Protein AF-A0A521JUV9-F1 (afdb_monomer_lite)

Foldseek 3Di:
DKKKKKFKQQDDPVLQVVLQVQCVVQAPFFQHWGAARRRIIMTDGHPPDDDDPVSSQVSQVVSVIGIDDIDMDDAAPQKWKKKWQWPDLPDVVLQVLLQVLLCPQPQFDHWGYHSPRNMIITIGNHDDPCSVVSSQVSQVVSVIGTPDMDTDDRPDDDDD

Secondary structure (DSSP, 8-state):
-EEEEEE-----HHHHHHHHHHHHHHSTTEEEEEE-TT-EEEEEEPTT----HHHHHHHHHTTT---EEEEEEE--TT-EEEEEEE----SHHHHHHHHHHHHTSTTEEEEEEETTTTEEEEEESS--TTHHHHHHHHHHHTT--EEEEEEE-TT-----

Sequence (160 aa):
MSARLFRVGELAPRERASLEQGLRADLDGIDRVAIDSLGRGTVVMREGADAAPEALSASLSKRGSTAADFELRRWPRLDATYEVSVAGMSCSSETRKVADALAGVAKVIAVHVDREAGTATLWLKEPCDALEGNVRAALASAGFAPSRFELRADGAPGSG

Radius of gyration: 15.12 Å; chains: 1; bounding box: 32×30×40 Å

Structure (mmCIF, N/CA/C/O backbone):
data_AF-A0A521JUV9-F1
#
_entry.id   AF-A0A521JUV9-F1
#
loop_
_atom_site.group_PDB
_atom_site.id
_atom_site.type_symbol
_atom_site.label_atom_id
_atom_site.label_alt_id
_atom_site.label_comp_id
_atom_site.label_asym_id
_atom_site.label_entity_id
_atom_site.label_seq_id
_atom_site.pdbx_PDB_ins_code
_atom_site.Cartn_x
_atom_site.Cartn_y
_atom_site.Cartn_z
_atom_site.occupancy
_atom_site.B_iso_or_equiv
_atom_site.auth_seq_id
_atom_site.auth_comp_id
_atom_site.auth_asym_id
_atom_site.auth_atom_id
_atom_site.pdbx_PDB_model_num
ATOM 1 N N . MET A 1 1 ? -14.460 -7.581 5.444 1.00 85.62 1 MET A N 1
ATOM 2 C CA . MET A 1 1 ? -13.379 -6.776 6.040 1.00 85.62 1 MET A CA 1
ATOM 3 C C . MET A 1 1 ? -13.550 -5.330 5.600 1.00 85.62 1 MET A C 1
ATOM 5 O O . MET A 1 1 ? -14.216 -5.071 4.595 1.00 85.62 1 MET A O 1
ATOM 9 N N . SER A 1 2 ? -13.018 -4.389 6.364 1.00 89.06 2 SER A N 1
ATOM 10 C CA . SER A 1 2 ? -12.971 -2.966 6.012 1.00 89.06 2 SER A CA 1
ATOM 11 C C . SER A 1 2 ? -11.513 -2.564 5.865 1.00 89.06 2 SER A C 1
ATOM 13 O O . SER A 1 2 ? -10.641 -3.173 6.471 1.00 89.06 2 SER A O 1
ATOM 15 N N . ALA A 1 3 ? -11.227 -1.564 5.044 1.00 91.25 3 ALA A N 1
ATOM 16 C CA . ALA A 1 3 ? -9.918 -0.943 5.035 1.00 91.25 3 ALA A CA 1
ATOM 17 C C . ALA A 1 3 ? -10.047 0.565 5.108 1.00 91.25 3 ALA A C 1
ATOM 19 O O . ALA A 1 3 ? -10.942 1.151 4.498 1.00 91.25 3 ALA A O 1
ATOM 20 N N . ARG A 1 4 ? -9.126 1.179 5.838 1.00 92.88 4 ARG A N 1
ATOM 21 C CA . ARG A 1 4 ? -8.976 2.619 5.912 1.00 92.88 4 ARG A CA 1
ATOM 22 C C . ARG A 1 4 ? -7.737 3.024 5.133 1.00 92.88 4 ARG A C 1
ATOM 24 O O . ARG A 1 4 ? -6.625 2.617 5.467 1.00 92.88 4 ARG A O 1
ATOM 31 N N . LEU A 1 5 ? -7.947 3.804 4.085 1.00 93.38 5 LEU A N 1
ATOM 32 C CA . LEU A 1 5 ? -6.883 4.445 3.330 1.00 93.38 5 LEU A CA 1
ATOM 33 C C . LEU A 1 5 ? -6.632 5.817 3.947 1.00 93.38 5 LEU A C 1
ATOM 35 O O . LEU A 1 5 ? -7.560 6.439 4.464 1.00 93.38 5 LEU A O 1
ATOM 39 N N . PHE A 1 6 ? -5.384 6.259 3.929 1.00 94.25 6 PHE A N 1
ATOM 40 C CA . PHE A 1 6 ? -4.986 7.564 4.443 1.00 94.25 6 PHE A CA 1
ATOM 41 C C . PHE A 1 6 ? -3.684 8.022 3.786 1.00 94.25 6 PHE A C 1
ATOM 43 O O . PHE A 1 6 ? -2.975 7.247 3.134 1.00 94.25 6 PHE A O 1
ATOM 50 N N . ARG A 1 7 ? -3.359 9.297 3.971 1.00 93.69 7 ARG A N 1
ATOM 51 C CA . ARG A 1 7 ? -2.121 9.916 3.505 1.00 93.69 7 ARG A CA 1
ATOM 52 C C . ARG A 1 7 ? -1.321 10.457 4.670 1.00 93.69 7 ARG A C 1
ATOM 54 O O . ARG A 1 7 ? -1.880 11.146 5.507 1.00 93.69 7 ARG A O 1
ATOM 61 N N . VAL A 1 8 ? -0.027 10.183 4.686 1.00 93.56 8 VAL A N 1
ATOM 62 C CA . VAL A 1 8 ? 0.970 10.818 5.559 1.00 93.56 8 VAL A CA 1
ATOM 63 C C . VAL A 1 8 ? 1.999 11.552 4.693 1.00 93.56 8 VAL A C 1
ATOM 65 O O . VAL A 1 8 ? 1.961 11.452 3.463 1.00 93.56 8 VAL A O 1
ATOM 68 N N . GLY A 1 9 ? 2.909 12.307 5.313 1.00 88.56 9 GLY A N 1
ATOM 69 C CA . GLY A 1 9 ? 4.074 12.851 4.604 1.00 88.56 9 GLY A CA 1
ATOM 70 C C . GLY A 1 9 ? 4.939 11.749 3.975 1.00 88.56 9 GLY A C 1
ATOM 71 O O . GLY A 1 9 ? 4.775 10.571 4.290 1.00 88.56 9 GLY A O 1
ATOM 72 N N . GLU A 1 10 ? 5.869 12.111 3.085 1.00 86.31 10 GLU A N 1
ATOM 73 C CA . GLU A 1 10 ? 6.925 11.165 2.693 1.00 86.31 10 GLU A CA 1
ATOM 74 C C . GLU A 1 10 ? 7.749 10.805 3.938 1.00 86.31 10 GLU A C 1
ATOM 76 O O . GLU A 1 10 ? 8.112 11.675 4.729 1.00 86.31 10 GLU A O 1
ATOM 81 N N . LEU A 1 11 ? 8.015 9.513 4.113 1.00 84.44 11 LEU A N 1
ATOM 82 C CA . LEU A 1 11 ? 8.645 8.961 5.308 1.00 84.44 11 LEU A CA 1
ATOM 83 C C . LEU A 1 11 ? 9.835 8.097 4.914 1.00 84.44 11 LEU A C 1
ATOM 85 O O . LEU A 1 11 ? 9.763 7.314 3.960 1.00 84.44 11 LEU A O 1
ATOM 89 N N . ALA A 1 12 ? 10.908 8.174 5.695 1.00 87.31 12 ALA A N 1
ATOM 90 C CA . ALA A 1 12 ? 12.032 7.265 5.548 1.00 87.31 12 ALA A CA 1
ATOM 91 C C . ALA A 1 12 ? 11.617 5.822 5.918 1.00 87.31 12 ALA A C 1
ATOM 93 O O . ALA A 1 12 ? 10.705 5.627 6.728 1.00 87.31 12 ALA A O 1
ATOM 94 N N . PRO A 1 13 ? 12.315 4.782 5.418 1.00 86.62 13 PRO A N 1
ATOM 95 C CA . PRO A 1 13 ? 11.956 3.381 5.674 1.00 86.62 13 PRO A CA 1
ATOM 96 C C . PRO A 1 13 ? 11.770 3.032 7.156 1.00 86.62 13 PRO A C 1
ATOM 98 O O . PRO A 1 13 ? 10.840 2.319 7.525 1.00 86.62 13 PRO A O 1
ATOM 101 N N . ARG A 1 14 ? 12.634 3.571 8.028 1.00 88.50 14 ARG A N 1
ATOM 102 C CA . ARG A 1 14 ? 12.550 3.338 9.479 1.00 88.50 14 ARG A CA 1
ATOM 103 C C . ARG A 1 14 ? 11.304 3.965 10.099 1.00 88.50 14 ARG A C 1
ATOM 105 O O . ARG A 1 14 ? 10.709 3.370 10.992 1.00 88.50 14 ARG A O 1
ATOM 112 N N . GLU A 1 15 ? 10.917 5.147 9.636 1.00 89.69 15 GLU A N 1
ATOM 113 C CA . GLU A 1 15 ? 9.725 5.841 10.118 1.00 89.69 15 GLU A CA 1
ATOM 114 C C . GLU A 1 15 ? 8.469 5.103 9.655 1.00 89.69 15 GLU A C 1
ATOM 116 O O . GLU A 1 15 ? 7.606 4.819 10.480 1.00 89.69 15 GLU A O 1
ATOM 121 N N . ARG A 1 16 ? 8.418 4.679 8.382 1.00 91.44 16 ARG A N 1
ATOM 122 C CA . ARG A 1 16 ? 7.327 3.845 7.845 1.00 91.44 16 ARG A CA 1
ATOM 123 C C . ARG A 1 16 ? 7.138 2.574 8.668 1.00 91.44 16 ARG A C 1
ATOM 125 O O . ARG A 1 16 ? 6.049 2.349 9.189 1.00 91.44 16 ARG A O 1
ATOM 132 N N . ALA A 1 17 ? 8.206 1.803 8.873 1.00 89.62 17 ALA A N 1
ATOM 133 C CA . ALA A 1 17 ? 8.152 0.581 9.674 1.00 89.62 17 ALA A CA 1
ATOM 134 C C . ALA A 1 17 ? 7.696 0.844 11.123 1.00 89.62 17 ALA A C 1
ATOM 136 O O . ALA A 1 17 ? 6.891 0.089 11.669 1.00 89.62 17 ALA A O 1
ATOM 137 N N . SER A 1 18 ? 8.164 1.938 11.736 1.00 90.69 18 SER A N 1
ATOM 138 C CA . SER A 1 18 ? 7.758 2.346 13.088 1.00 90.69 18 SER A CA 1
ATOM 139 C C . SER A 1 18 ? 6.273 2.717 13.171 1.00 90.69 18 SER A C 1
ATOM 141 O O . SER A 1 18 ? 5.592 2.333 14.126 1.00 90.69 18 SER A O 1
ATOM 143 N N . LEU A 1 19 ? 5.740 3.425 12.169 1.00 91.50 19 LEU A N 1
ATOM 144 C CA . LEU A 1 19 ? 4.314 3.742 12.092 1.00 91.50 19 LEU A CA 1
ATOM 145 C C . LEU A 1 19 ? 3.473 2.489 11.879 1.00 91.50 19 LEU A C 1
ATOM 147 O O . LEU A 1 19 ? 2.496 2.292 12.591 1.00 91.50 19 LEU A O 1
ATOM 151 N N . GLU A 1 20 ? 3.855 1.618 10.948 1.00 92.38 20 GLU A N 1
ATOM 152 C CA . GLU A 1 20 ? 3.130 0.376 10.688 1.00 92.38 20 GLU A CA 1
ATOM 153 C C . GLU A 1 20 ? 3.099 -0.550 11.909 1.00 92.38 20 GLU A C 1
ATOM 155 O O . GLU A 1 20 ? 2.054 -1.106 12.250 1.00 92.38 20 GLU A O 1
ATOM 160 N N . GLN A 1 21 ? 4.237 -0.732 12.585 1.00 90.88 21 GLN A N 1
ATOM 161 C CA . GLN A 1 21 ? 4.298 -1.499 13.830 1.00 90.88 21 GLN A CA 1
ATOM 162 C C . GLN A 1 21 ? 3.459 -0.832 14.920 1.00 90.88 21 GLN A C 1
ATOM 164 O O . GLN A 1 21 ? 2.751 -1.498 15.672 1.00 90.88 21 GLN A O 1
ATOM 169 N N . GLY A 1 22 ? 3.523 0.491 14.978 1.00 91.06 22 GLY A N 1
ATOM 170 C CA . GLY A 1 22 ? 2.786 1.290 15.927 1.00 91.06 22 GLY A CA 1
ATOM 171 C C . GLY A 1 22 ? 1.279 1.176 15.810 1.00 91.06 22 GLY A C 1
ATOM 172 O O . GLY A 1 22 ? 0.607 0.928 16.804 1.00 91.06 22 GLY A O 1
ATOM 173 N N . LEU A 1 23 ? 0.773 1.287 14.586 1.00 91.25 23 LEU A N 1
ATOM 174 C CA . LEU A 1 23 ? -0.637 1.111 14.270 1.00 91.25 23 LEU A CA 1
ATOM 175 C C . LEU A 1 23 ? -1.125 -0.268 14.717 1.00 91.25 23 LEU A C 1
ATOM 177 O O . LEU A 1 23 ? -2.144 -0.351 15.392 1.00 91.25 23 LEU A O 1
ATOM 181 N N . ARG A 1 24 ? -0.367 -1.334 14.419 1.00 90.56 24 ARG A N 1
ATOM 182 C CA . ARG A 1 24 ? -0.692 -2.705 14.864 1.00 90.56 24 ARG A CA 1
ATOM 183 C C . ARG A 1 24 ? -0.720 -2.858 16.386 1.00 90.56 24 ARG A C 1
ATOM 185 O O . ARG A 1 24 ? -1.453 -3.703 16.881 1.00 90.56 24 ARG A O 1
ATOM 192 N N . ALA A 1 25 ? 0.095 -2.094 17.111 1.00 89.75 25 ALA A N 1
ATOM 193 C CA . ALA A 1 25 ? 0.161 -2.150 18.569 1.00 89.75 25 ALA A CA 1
ATOM 194 C C . ALA A 1 25 ? -0.924 -1.300 19.252 1.00 89.75 25 ALA A C 1
ATOM 196 O O . ALA A 1 25 ? -1.398 -1.663 20.323 1.00 89.75 25 ALA A O 1
ATOM 197 N N . ASP A 1 26 ? -1.287 -0.162 18.656 1.00 89.38 26 ASP A N 1
ATOM 198 C CA . ASP A 1 26 ? -2.241 0.795 19.225 1.00 89.38 26 ASP A CA 1
ATOM 199 C C . ASP A 1 26 ? -3.704 0.473 18.868 1.00 89.38 26 ASP A C 1
ATOM 201 O O . ASP A 1 26 ? -4.612 0.926 19.567 1.00 89.38 26 ASP A O 1
ATOM 205 N N . LEU A 1 27 ? -3.946 -0.248 17.767 1.00 88.50 27 LEU A N 1
ATOM 206 C CA . LEU A 1 27 ? -5.284 -0.518 17.243 1.00 88.50 27 LEU A CA 1
ATOM 207 C C . LEU A 1 27 ? -5.599 -2.011 17.258 1.00 88.50 27 LEU A C 1
ATOM 209 O O . LEU A 1 27 ? -4.967 -2.816 16.571 1.00 88.50 27 LEU A O 1
ATOM 213 N N . ASP A 1 28 ? -6.658 -2.363 17.978 1.00 87.44 28 ASP A N 1
ATOM 214 C CA . ASP A 1 28 ? -7.193 -3.715 17.966 1.00 87.44 28 ASP A CA 1
ATOM 215 C C . ASP A 1 28 ? -7.891 -4.032 16.642 1.00 87.44 28 ASP A C 1
ATOM 217 O O . ASP A 1 28 ? -8.634 -3.231 16.072 1.00 87.44 28 ASP A O 1
ATOM 221 N N . GLY A 1 29 ? -7.694 -5.259 16.164 1.00 88.06 29 GLY A N 1
ATOM 222 C CA . GLY A 1 29 ? -8.414 -5.753 14.994 1.00 88.06 29 GLY A CA 1
ATOM 223 C C . GLY A 1 29 ? -7.798 -5.384 13.647 1.00 88.06 29 GLY A C 1
ATOM 224 O O . GLY A 1 29 ? -8.436 -5.667 12.637 1.00 88.06 29 GLY A O 1
ATOM 225 N N . ILE A 1 30 ? -6.580 -4.835 13.603 1.00 90.06 30 ILE A N 1
ATOM 226 C CA . ILE A 1 30 ? -5.816 -4.743 12.352 1.00 90.06 30 ILE A CA 1
ATOM 227 C C . ILE A 1 30 ? -5.475 -6.151 11.859 1.00 90.06 30 ILE A C 1
ATOM 229 O O . ILE A 1 30 ? -4.890 -6.952 12.584 1.00 90.06 30 ILE A O 1
ATOM 233 N N . ASP A 1 31 ? -5.846 -6.431 10.616 1.00 88.56 31 ASP A N 1
ATOM 234 C CA . ASP A 1 31 ? -5.402 -7.601 9.859 1.00 88.56 31 ASP A CA 1
ATOM 235 C C . ASP A 1 31 ? -4.066 -7.293 9.170 1.00 88.56 31 ASP A C 1
ATOM 237 O O . ASP A 1 31 ? -3.067 -7.985 9.362 1.00 88.56 31 ASP A O 1
ATOM 241 N N . ARG A 1 32 ? -4.015 -6.175 8.432 1.00 88.62 32 ARG A N 1
ATOM 242 C CA . ARG A 1 32 ? -2.835 -5.730 7.679 1.00 88.62 32 ARG A CA 1
ATOM 243 C C . ARG A 1 32 ? -2.673 -4.224 7.724 1.00 88.62 32 ARG A C 1
ATOM 245 O O . ARG A 1 32 ? -3.637 -3.475 7.826 1.00 88.62 32 ARG A O 1
ATOM 252 N N . VAL A 1 33 ? -1.435 -3.773 7.581 1.00 91.62 33 VAL A N 1
ATOM 253 C CA . VAL A 1 33 ? -1.120 -2.366 7.346 1.00 91.62 33 VAL A CA 1
ATOM 254 C C . VAL A 1 33 ? 0.095 -2.262 6.440 1.00 91.62 33 VAL A C 1
ATOM 256 O O . VAL A 1 33 ? 1.031 -3.052 6.579 1.00 91.62 33 VAL A O 1
ATOM 259 N N . ALA A 1 34 ? 0.046 -1.309 5.517 1.00 92.31 34 ALA A N 1
ATOM 260 C CA . ALA A 1 34 ? 1.146 -0.956 4.637 1.00 92.31 34 ALA A CA 1
ATOM 261 C C . ALA A 1 34 ? 1.174 0.562 4.423 1.00 92.31 34 ALA A C 1
ATOM 263 O O . ALA A 1 34 ? 0.125 1.188 4.238 1.00 92.31 34 ALA A O 1
ATOM 264 N N . ILE A 1 35 ? 2.370 1.144 4.454 1.00 93.06 35 ILE A N 1
ATOM 265 C CA . ILE A 1 35 ? 2.644 2.548 4.157 1.00 93.06 35 ILE A CA 1
ATOM 266 C C . ILE A 1 35 ? 3.779 2.605 3.132 1.00 93.06 35 ILE A C 1
ATOM 268 O O . ILE A 1 35 ? 4.885 2.110 3.357 1.00 93.06 35 ILE A O 1
ATOM 272 N N . ASP A 1 36 ? 3.504 3.219 1.985 1.00 91.81 36 ASP A N 1
ATOM 273 C CA . ASP A 1 36 ? 4.466 3.301 0.887 1.00 91.81 36 ASP A CA 1
ATOM 274 C C . ASP A 1 36 ? 5.401 4.521 0.983 1.00 91.81 36 ASP A C 1
ATOM 276 O O . ASP A 1 36 ? 5.199 5.418 1.807 1.00 91.81 36 ASP A O 1
ATOM 280 N N . SER A 1 37 ? 6.435 4.572 0.136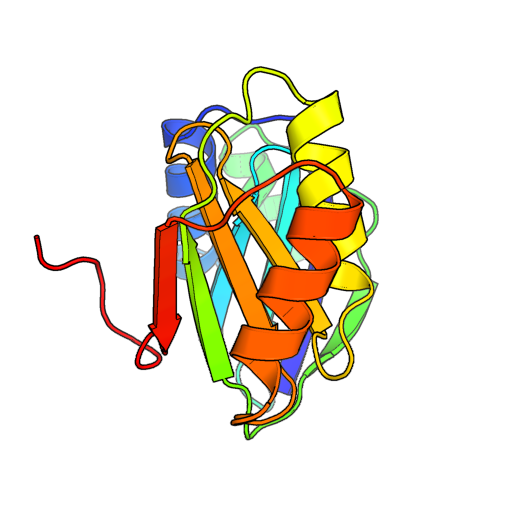 1.00 89.62 37 SER A N 1
ATOM 281 C CA . SER A 1 37 ? 7.398 5.688 0.121 1.00 89.62 37 SER A CA 1
ATOM 282 C C . SER A 1 37 ? 6.768 7.032 -0.284 1.00 89.62 37 SER A C 1
ATOM 284 O O . SER A 1 37 ? 7.376 8.073 -0.059 1.00 89.62 37 SER A O 1
ATOM 286 N N . LEU A 1 38 ? 5.558 7.033 -0.857 1.00 89.56 38 LEU A N 1
ATOM 287 C CA . LEU A 1 38 ? 4.786 8.230 -1.219 1.00 89.56 38 LEU A CA 1
ATOM 288 C C . LEU A 1 38 ? 3.809 8.656 -0.106 1.00 89.56 38 LEU A C 1
ATOM 290 O O . LEU A 1 38 ? 2.941 9.506 -0.344 1.00 89.56 38 LEU A O 1
ATOM 294 N N . GLY A 1 39 ? 3.885 8.024 1.069 1.00 90.88 39 GLY A N 1
ATOM 295 C CA . GLY A 1 39 ? 3.002 8.276 2.202 1.00 90.88 39 GLY A CA 1
ATOM 296 C C . GLY A 1 39 ? 1.573 7.756 2.011 1.00 90.88 39 GLY A C 1
ATOM 297 O O . GLY A 1 39 ? 0.660 8.218 2.693 1.00 90.88 39 GLY A O 1
ATOM 298 N N . ARG A 1 40 ? 1.320 6.828 1.076 1.00 92.62 40 ARG A N 1
ATOM 299 C CA . ARG A 1 40 ? 0.022 6.140 0.942 1.00 92.62 40 ARG A CA 1
ATOM 300 C C . ARG A 1 40 ? -0.064 5.033 1.981 1.00 92.62 40 ARG A C 1
ATOM 302 O O . ARG A 1 40 ? 0.626 4.020 1.873 1.00 92.62 40 ARG A O 1
ATOM 309 N N . GLY A 1 41 ? -0.937 5.226 2.960 1.00 92.88 41 GLY A N 1
ATOM 310 C CA . GLY A 1 41 ? -1.243 4.244 3.987 1.00 92.88 41 GLY A CA 1
ATOM 311 C C . GLY A 1 41 ? -2.521 3.476 3.677 1.00 92.88 41 GLY A C 1
ATOM 312 O O . GLY A 1 41 ? -3.504 4.030 3.184 1.00 92.88 41 GLY A O 1
ATOM 313 N N . THR A 1 42 ? -2.535 2.182 3.971 1.00 93.81 42 THR A N 1
ATOM 314 C CA . THR A 1 42 ? -3.762 1.383 4.004 1.00 93.81 42 THR A CA 1
ATOM 315 C C . THR A 1 42 ? -3.718 0.446 5.197 1.00 93.81 42 THR A C 1
ATOM 317 O O . THR A 1 42 ? -2.764 -0.307 5.369 1.00 93.81 42 THR A O 1
ATOM 320 N N . VAL A 1 43 ? -4.762 0.499 6.021 1.00 92.44 43 VAL A N 1
ATOM 321 C CA . VAL A 1 43 ? -4.982 -0.397 7.160 1.00 92.44 43 VAL A CA 1
ATOM 322 C C . VAL A 1 43 ? -6.199 -1.251 6.846 1.00 92.44 43 VAL A C 1
ATOM 324 O O . VAL A 1 43 ? -7.287 -0.715 6.671 1.00 92.44 43 VAL A O 1
ATOM 327 N N . VAL A 1 44 ? -6.029 -2.565 6.777 1.00 90.88 44 VAL A N 1
ATOM 328 C CA . VAL A 1 44 ? -7.116 -3.536 6.641 1.00 90.88 44 VAL A CA 1
ATOM 329 C C . VAL A 1 44 ? -7.494 -4.025 8.032 1.00 90.88 44 VAL A C 1
ATOM 331 O O . VAL A 1 44 ? -6.642 -4.464 8.801 1.00 90.88 44 VAL A O 1
ATOM 334 N N . MET A 1 45 ? -8.778 -3.948 8.349 1.00 90.00 45 MET A N 1
ATOM 335 C CA . MET A 1 45 ? -9.368 -4.375 9.608 1.00 90.00 45 MET A CA 1
ATOM 336 C C . MET A 1 45 ? -10.071 -5.722 9.434 1.00 90.00 45 MET A C 1
ATOM 338 O O . MET A 1 45 ? -10.753 -5.977 8.429 1.00 90.00 45 MET A O 1
ATOM 342 N N . ARG A 1 46 ? -9.965 -6.559 10.468 1.00 88.12 46 ARG A N 1
ATOM 343 C CA . ARG A 1 46 ? -10.741 -7.790 10.606 1.00 88.12 46 ARG A CA 1
ATOM 344 C C . ARG A 1 46 ? -12.235 -7.484 10.568 1.00 88.12 46 ARG A C 1
ATOM 346 O O . ARG A 1 46 ? -12.699 -6.371 10.806 1.00 88.12 46 ARG A O 1
ATOM 353 N N . GLU A 1 47 ? -13.017 -8.498 10.236 1.00 82.25 47 GLU A N 1
ATOM 354 C CA . GLU A 1 47 ? -14.463 -8.347 10.179 1.00 82.25 47 GLU A CA 1
ATOM 355 C C . GLU A 1 47 ? -15.064 -7.952 11.534 1.00 82.25 47 GLU A C 1
ATOM 357 O O . GLU A 1 47 ? -14.718 -8.521 12.565 1.00 82.25 47 GLU A O 1
ATOM 362 N N . GLY A 1 48 ? -15.957 -6.959 11.517 1.00 78.94 48 GLY A N 1
ATOM 363 C CA . GLY A 1 48 ? -16.564 -6.398 12.724 1.00 78.94 48 GLY A CA 1
ATOM 364 C C . GLY A 1 48 ? -15.690 -5.376 13.458 1.00 78.94 48 GLY A C 1
ATOM 365 O O . GLY A 1 48 ? -16.192 -4.728 14.370 1.00 78.94 48 GLY A O 1
ATOM 366 N N . ALA A 1 49 ? -14.429 -5.190 13.052 1.00 82.94 49 ALA A N 1
ATOM 367 C CA . ALA A 1 49 ? -13.578 -4.120 13.556 1.00 82.94 49 ALA A CA 1
ATOM 368 C C . ALA A 1 49 ? -13.671 -2.876 12.657 1.00 82.94 49 ALA A C 1
ATOM 370 O O . ALA A 1 49 ? -13.813 -2.969 11.434 1.00 82.94 49 ALA A O 1
ATOM 371 N N . ASP A 1 50 ? -13.563 -1.700 13.268 1.00 75.19 50 ASP A N 1
ATOM 372 C CA . ASP A 1 50 ? -13.392 -0.436 12.560 1.00 75.19 50 ASP A CA 1
ATOM 373 C C . ASP A 1 50 ? -12.325 0.397 13.266 1.00 75.19 50 ASP A C 1
ATOM 375 O O . ASP A 1 50 ? -12.369 0.590 14.480 1.00 75.19 50 ASP A O 1
ATOM 379 N N . ALA A 1 51 ? -11.355 0.880 12.496 1.00 76.69 51 ALA A N 1
ATOM 380 C CA . ALA A 1 51 ? -10.403 1.865 12.969 1.00 76.69 51 ALA A CA 1
ATOM 381 C C . ALA A 1 51 ? -10.955 3.240 12.607 1.00 76.69 51 ALA A C 1
ATOM 383 O O . ALA A 1 51 ? -10.893 3.669 11.447 1.00 76.69 51 ALA A O 1
ATOM 384 N N . ALA A 1 52 ? -11.515 3.909 13.614 1.00 86.00 52 ALA A N 1
ATOM 385 C CA . ALA A 1 52 ? -11.980 5.278 13.485 1.00 86.00 52 ALA A CA 1
ATOM 386 C C . ALA A 1 52 ? -10.810 6.192 13.054 1.00 86.00 52 ALA A C 1
ATOM 388 O O . ALA A 1 52 ? -9.686 6.011 13.549 1.00 86.00 52 ALA A O 1
ATOM 389 N N . PRO A 1 53 ? -11.033 7.169 12.152 1.00 87.94 53 PRO A N 1
ATOM 390 C CA . PRO A 1 53 ? -10.004 8.121 11.729 1.00 87.94 53 PRO A CA 1
ATOM 391 C C . PRO A 1 53 ? -9.296 8.807 12.901 1.00 87.94 53 PRO A C 1
ATOM 393 O O . PRO A 1 53 ? -8.097 9.064 12.839 1.00 87.94 53 PRO A O 1
ATOM 396 N N . GLU A 1 54 ? -10.014 9.054 13.993 1.00 88.81 54 GLU A N 1
ATOM 397 C CA . GLU A 1 54 ? -9.513 9.680 15.213 1.00 88.81 54 GLU A CA 1
ATOM 398 C C . GLU A 1 54 ? -8.504 8.780 15.931 1.00 88.81 54 GLU A C 1
ATOM 400 O O . GLU A 1 54 ? -7.456 9.253 16.365 1.00 88.81 54 GLU A O 1
ATOM 405 N N . ALA A 1 55 ? -8.779 7.475 16.015 1.00 90.44 55 ALA A N 1
ATOM 406 C CA . ALA A 1 55 ? -7.882 6.507 16.640 1.00 90.44 55 ALA A CA 1
ATOM 407 C C . ALA A 1 55 ? -6.599 6.322 15.813 1.00 90.44 55 ALA A C 1
ATOM 409 O O . ALA A 1 55 ? -5.495 6.330 16.364 1.00 90.44 55 ALA A O 1
ATOM 410 N N . LEU A 1 56 ? -6.736 6.241 14.483 1.00 89.62 56 LEU A N 1
ATOM 411 C CA . LEU A 1 56 ? -5.604 6.227 13.549 1.00 89.62 56 LEU A CA 1
ATOM 412 C C . LEU A 1 56 ? -4.762 7.498 13.682 1.00 89.62 56 LEU A C 1
ATOM 414 O O . LEU A 1 56 ? -3.549 7.425 13.864 1.00 89.62 56 LEU A O 1
ATOM 418 N N . SER A 1 57 ? -5.410 8.662 13.659 1.00 90.69 57 SER A N 1
ATOM 419 C CA . SER A 1 57 ? -4.746 9.959 13.805 1.00 90.69 57 SER A CA 1
ATOM 420 C C . SER A 1 57 ? -4.026 10.079 15.143 1.00 90.69 57 SER A C 1
ATOM 422 O O . SER A 1 57 ? -2.900 10.568 15.184 1.00 90.69 57 SER A O 1
ATOM 424 N N . ALA A 1 58 ? -4.632 9.603 16.233 1.00 91.31 58 ALA A N 1
ATOM 425 C CA . ALA A 1 58 ? -4.019 9.605 17.554 1.00 91.31 58 ALA A CA 1
ATOM 426 C C . ALA A 1 58 ? -2.775 8.703 17.606 1.00 91.31 58 ALA A C 1
ATOM 428 O O . ALA A 1 58 ? -1.740 9.135 18.115 1.00 91.31 58 ALA A O 1
ATOM 429 N N . SER A 1 59 ? -2.837 7.485 17.053 1.00 91.12 59 SER A N 1
ATOM 430 C CA . SER A 1 59 ? -1.677 6.578 16.988 1.00 91.12 59 SER A CA 1
ATOM 431 C C . SER A 1 59 ? -0.532 7.163 16.152 1.00 91.12 59 SER A C 1
ATOM 433 O O . SER A 1 59 ? 0.623 7.142 16.582 1.00 91.12 59 SER A O 1
ATOM 435 N N . LEU A 1 60 ? -0.843 7.769 15.004 1.00 90.56 60 LEU A N 1
ATOM 436 C CA . LEU A 1 60 ? 0.153 8.424 14.152 1.00 90.56 60 LEU A CA 1
ATOM 437 C C . LEU A 1 60 ? 0.758 9.663 14.830 1.00 90.56 60 LEU A C 1
ATOM 439 O O . LEU A 1 60 ? 1.979 9.835 14.826 1.00 90.56 60 LEU A O 1
ATOM 443 N N . SER A 1 61 ? -0.070 10.476 15.492 1.00 90.62 61 SER A N 1
ATOM 444 C CA . SER A 1 61 ? 0.369 11.699 16.178 1.00 90.62 61 SER A CA 1
ATOM 445 C C . SER A 1 61 ? 1.304 11.395 17.348 1.00 90.62 61 SER A C 1
ATOM 447 O O . SER A 1 61 ? 2.295 12.100 17.533 1.00 90.62 61 SER A O 1
ATOM 449 N N . LYS A 1 62 ? 1.068 10.300 18.090 1.00 89.62 62 LYS A N 1
ATOM 450 C CA . LYS A 1 62 ? 2.000 9.806 19.128 1.00 89.62 62 LYS A CA 1
ATOM 451 C C . LYS A 1 62 ? 3.410 9.548 18.584 1.00 89.62 62 LYS A C 1
ATOM 453 O O . LYS A 1 62 ? 4.368 9.545 19.351 1.00 89.62 62 LYS A O 1
ATOM 458 N N . ARG A 1 63 ? 3.535 9.318 17.276 1.00 88.81 63 ARG A N 1
ATOM 459 C CA . ARG A 1 63 ? 4.781 8.989 16.569 1.00 88.81 63 ARG A CA 1
ATOM 460 C C . ARG A 1 63 ? 5.284 10.145 15.704 1.00 88.81 63 ARG A C 1
ATOM 462 O O . ARG A 1 63 ? 6.160 9.945 14.872 1.00 88.81 63 ARG A O 1
ATOM 469 N N . GLY A 1 64 ? 4.732 11.346 15.892 1.00 86.44 64 GLY A N 1
ATOM 470 C CA . GLY A 1 64 ? 5.151 12.551 15.177 1.00 86.44 64 GLY A CA 1
ATOM 471 C C . GLY A 1 64 ? 4.681 12.621 13.724 1.00 86.44 64 GLY A C 1
ATOM 472 O O . GLY A 1 64 ? 5.203 13.427 12.963 1.00 86.44 64 GLY A O 1
ATOM 473 N N . SER A 1 65 ? 3.710 11.796 13.323 1.00 88.94 65 SER A N 1
ATOM 474 C CA . SER A 1 65 ? 3.142 11.808 11.973 1.00 88.94 65 SER A CA 1
ATOM 475 C C . SER A 1 65 ? 1.690 12.265 11.990 1.00 88.94 65 SER A C 1
ATOM 477 O O . SER A 1 65 ? 0.924 11.928 12.887 1.00 88.94 65 SER A O 1
ATOM 479 N N . THR A 1 66 ? 1.292 13.017 10.970 1.00 89.94 66 THR A N 1
ATOM 480 C CA . THR A 1 66 ? -0.101 13.421 10.766 1.00 89.94 66 THR A CA 1
ATOM 481 C C . THR A 1 66 ? -0.644 12.714 9.538 1.00 89.94 66 THR A C 1
ATOM 483 O O . THR A 1 66 ? 0.049 12.619 8.524 1.00 89.94 66 THR A O 1
ATOM 486 N N . ALA A 1 67 ? -1.864 12.188 9.650 1.00 90.38 67 ALA A N 1
ATOM 487 C CA . ALA A 1 67 ? -2.577 11.631 8.513 1.00 90.38 67 ALA A CA 1
ATOM 488 C C . ALA A 1 67 ? -3.738 12.519 8.082 1.00 90.38 67 ALA A C 1
ATOM 490 O O . ALA A 1 67 ? -4.384 13.173 8.900 1.00 90.38 67 ALA A O 1
ATOM 491 N N . ALA A 1 68 ? -3.997 12.497 6.784 1.00 91.25 68 ALA A N 1
ATOM 492 C CA . ALA A 1 68 ? -5.095 13.168 6.115 1.00 91.25 68 ALA A CA 1
ATOM 493 C C . ALA A 1 68 ? -5.767 12.208 5.121 1.00 91.25 68 ALA A C 1
ATOM 495 O O . ALA A 1 68 ? -5.347 11.058 4.966 1.00 91.25 68 ALA A O 1
ATOM 496 N N . ASP A 1 69 ? -6.812 12.693 4.448 1.00 91.50 69 ASP A N 1
ATOM 497 C CA . ASP A 1 69 ? -7.503 11.991 3.359 1.00 91.50 69 ASP A CA 1
ATOM 498 C C . ASP A 1 69 ? -7.983 10.583 3.742 1.00 91.50 69 ASP A C 1
ATOM 500 O O . ASP A 1 69 ? -7.794 9.611 3.010 1.00 91.50 69 ASP A O 1
ATOM 504 N N . PHE A 1 70 ? -8.587 10.466 4.928 1.00 92.06 70 PHE A N 1
ATOM 505 C CA . PHE A 1 70 ? -9.125 9.198 5.402 1.00 92.06 70 PHE A CA 1
ATOM 506 C C . PHE A 1 70 ? -10.306 8.744 4.543 1.00 92.06 70 PHE A C 1
ATOM 508 O O . PHE A 1 70 ? -11.351 9.392 4.507 1.00 92.06 70 PHE A O 1
ATOM 515 N N . GLU A 1 71 ? -10.176 7.571 3.935 1.00 92.62 71 GLU A N 1
ATOM 516 C CA . GLU A 1 71 ? -11.223 6.950 3.129 1.00 92.62 71 GLU A CA 1
ATOM 517 C C . GLU A 1 71 ? -11.531 5.551 3.666 1.00 92.62 71 GLU A C 1
ATOM 519 O O . GLU A 1 71 ? -10.636 4.726 3.861 1.00 92.62 71 GLU A O 1
ATOM 524 N N . LEU A 1 72 ? -12.812 5.270 3.917 1.00 90.31 72 LEU A N 1
ATOM 525 C CA . LEU A 1 72 ? -13.270 3.928 4.262 1.00 90.31 72 LEU A CA 1
ATOM 526 C C . LEU A 1 72 ? -13.635 3.169 2.991 1.00 90.31 72 LEU A C 1
ATOM 528 O O . LEU A 1 72 ? -14.515 3.583 2.237 1.00 90.31 72 LEU A O 1
ATOM 532 N N . ARG A 1 73 ? -13.030 1.999 2.808 1.00 90.06 73 ARG A N 1
ATOM 533 C CA . ARG A 1 73 ? -13.287 1.126 1.669 1.00 90.06 73 ARG A CA 1
ATOM 534 C C . ARG A 1 73 ? -13.657 -0.276 2.129 1.00 90.06 73 ARG A C 1
ATOM 536 O O . ARG A 1 73 ? -13.121 -0.791 3.108 1.00 90.06 73 ARG A O 1
ATOM 543 N N . ARG A 1 74 ? -14.567 -0.937 1.407 1.00 86.81 74 ARG A N 1
ATOM 544 C CA . ARG A 1 74 ? -14.817 -2.369 1.636 1.00 86.81 74 ARG A CA 1
ATOM 545 C C . ARG A 1 74 ? -13.642 -3.184 1.129 1.00 86.81 74 ARG A C 1
ATOM 547 O O . ARG A 1 74 ? -13.226 -3.012 -0.017 1.00 86.81 74 ARG A O 1
ATOM 554 N N . TRP A 1 75 ? -13.180 -4.105 1.966 1.00 86.44 75 TRP A N 1
ATOM 555 C CA . TRP A 1 75 ? -12.110 -5.020 1.615 1.00 86.44 75 TRP A CA 1
ATOM 556 C C . TRP A 1 75 ? -12.651 -6.431 1.351 1.00 86.44 75 TRP A C 1
ATOM 558 O O . TRP A 1 75 ? -13.429 -6.950 2.168 1.00 86.44 75 TRP A O 1
ATOM 568 N N . PRO A 1 76 ? -12.294 -7.043 0.210 1.00 83.94 76 PRO A N 1
ATOM 569 C CA . PRO A 1 76 ? -12.700 -8.403 -0.124 1.00 83.94 76 PRO A CA 1
ATOM 570 C C . PRO A 1 76 ? -12.055 -9.417 0.824 1.00 83.94 76 PRO A C 1
ATOM 572 O O . PRO A 1 76 ? -10.981 -9.176 1.359 1.00 83.94 76 PRO A O 1
ATOM 575 N N . ARG A 1 77 ? -12.740 -10.546 1.055 1.00 73.06 77 ARG A N 1
ATOM 576 C CA . ARG A 1 77 ? -12.265 -11.599 1.970 1.00 73.06 77 ARG A CA 1
ATOM 577 C C . ARG A 1 77 ? -11.255 -12.571 1.356 1.00 73.06 77 ARG A C 1
ATOM 579 O O . ARG A 1 77 ? -10.566 -13.250 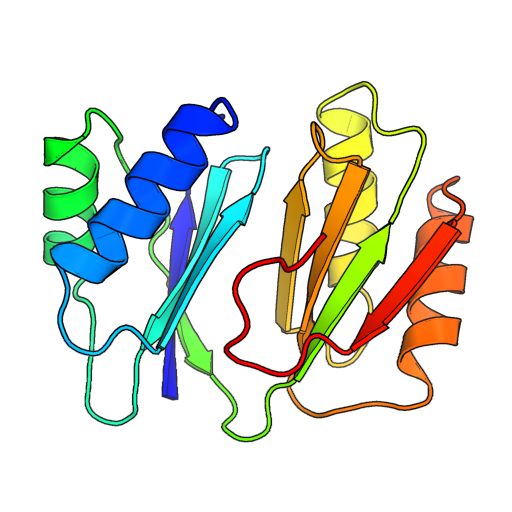2.100 1.00 73.06 77 ARG A O 1
ATOM 586 N N . LEU A 1 78 ? -11.242 -12.687 0.032 1.00 74.44 78 LEU A N 1
ATOM 587 C CA . LEU A 1 78 ? -10.359 -13.591 -0.710 1.00 74.44 78 LEU A CA 1
ATOM 588 C C . LEU A 1 78 ? -9.119 -12.850 -1.209 1.00 74.44 78 LEU A C 1
ATOM 590 O O . LEU A 1 78 ? -8.594 -13.184 -2.263 1.00 74.44 78 LEU A O 1
ATOM 594 N N . ASP A 1 79 ? -8.709 -11.789 -0.521 1.00 81.81 79 ASP A N 1
ATOM 595 C CA . ASP A 1 79 ? -7.639 -10.951 -1.018 1.00 81.81 79 ASP A CA 1
ATOM 596 C C . ASP A 1 79 ? -6.304 -11.697 -1.074 1.00 81.81 79 ASP A C 1
ATOM 598 O O . ASP A 1 79 ? -6.046 -12.644 -0.333 1.00 81.81 79 ASP A O 1
ATOM 602 N N . ALA A 1 80 ? -5.471 -11.284 -2.022 1.00 85.69 80 ALA A N 1
ATOM 603 C CA . ALA A 1 80 ? -4.157 -11.863 -2.241 1.00 85.69 80 ALA A CA 1
ATOM 604 C C . ALA A 1 80 ? -3.115 -10.753 -2.272 1.00 85.69 80 ALA A C 1
ATOM 606 O O . ALA A 1 80 ? -3.333 -9.704 -2.889 1.00 85.69 80 ALA A O 1
ATOM 607 N N . THR A 1 81 ? -1.981 -11.009 -1.628 1.00 89.19 81 THR A N 1
ATOM 608 C CA . THR A 1 81 ? -0.842 -10.098 -1.615 1.00 89.19 81 THR A CA 1
ATOM 609 C C . THR A 1 81 ? 0.218 -10.608 -2.579 1.00 89.19 81 THR A C 1
ATOM 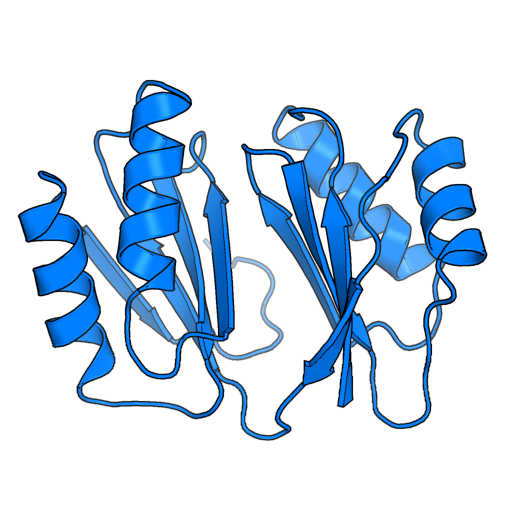611 O O . THR A 1 81 ? 0.668 -11.741 -2.462 1.00 89.19 81 THR A O 1
ATOM 614 N N . TYR A 1 82 ? 0.654 -9.772 -3.512 1.00 89.94 82 TYR A N 1
ATOM 615 C CA . TYR A 1 82 ? 1.793 -10.063 -4.377 1.00 89.94 82 TYR A CA 1
ATOM 616 C C . TYR A 1 82 ? 2.885 -9.030 -4.155 1.00 89.94 82 TYR A C 1
ATOM 618 O O . TYR A 1 82 ? 2.599 -7.854 -3.944 1.00 89.94 82 TYR A O 1
ATOM 626 N N . GLU A 1 83 ? 4.134 -9.462 -4.226 1.00 91.50 83 GLU A N 1
ATOM 627 C CA . GLU A 1 83 ? 5.294 -8.586 -4.218 1.00 91.50 83 GLU A CA 1
ATOM 628 C C . GLU A 1 83 ? 5.977 -8.619 -5.579 1.00 91.50 83 GLU A C 1
ATOM 630 O O . GLU A 1 83 ? 6.173 -9.675 -6.185 1.00 91.50 83 GLU A O 1
ATOM 635 N N . VAL A 1 84 ? 6.336 -7.435 -6.061 1.00 91.38 84 VAL A N 1
ATOM 636 C CA . VAL A 1 84 ? 6.966 -7.234 -7.358 1.00 91.38 84 VAL A CA 1
ATOM 637 C C . VAL A 1 84 ? 8.251 -6.456 -7.156 1.00 91.38 84 VAL A C 1
ATOM 639 O O . VAL A 1 84 ? 8.221 -5.338 -6.652 1.00 91.38 84 VAL A O 1
ATOM 642 N N . SER A 1 85 ? 9.386 -7.008 -7.566 1.00 91.25 85 SER A N 1
ATOM 643 C CA . SER A 1 85 ? 10.650 -6.269 -7.559 1.00 91.25 85 SER A CA 1
ATOM 644 C C . SER A 1 85 ? 10.755 -5.429 -8.826 1.00 91.25 85 SER A C 1
ATOM 646 O O . SER A 1 85 ? 10.711 -5.968 -9.933 1.00 91.25 85 SER A O 1
ATOM 648 N N . VAL A 1 86 ? 10.903 -4.116 -8.666 1.00 88.31 86 VAL A N 1
ATOM 649 C CA . VAL A 1 86 ? 10.999 -3.140 -9.755 1.00 88.31 86 VAL A CA 1
ATOM 650 C C . VAL A 1 86 ? 12.286 -2.342 -9.574 1.00 88.31 86 VAL A C 1
ATOM 652 O O . VAL A 1 86 ? 12.401 -1.497 -8.690 1.00 88.31 86 VAL A O 1
ATOM 655 N N . ALA A 1 87 ? 13.276 -2.614 -10.420 1.00 81.44 87 ALA A N 1
ATOM 656 C CA . ALA A 1 87 ? 14.514 -1.846 -10.432 1.00 81.44 87 ALA A CA 1
ATOM 657 C C . ALA A 1 87 ? 14.318 -0.490 -11.136 1.00 81.44 87 ALA A C 1
ATOM 659 O O . ALA A 1 87 ? 13.437 -0.337 -11.981 1.00 81.44 87 ALA A O 1
ATOM 660 N N . GLY A 1 88 ? 15.175 0.484 -10.816 1.00 78.69 88 GLY A N 1
ATOM 661 C CA . GLY 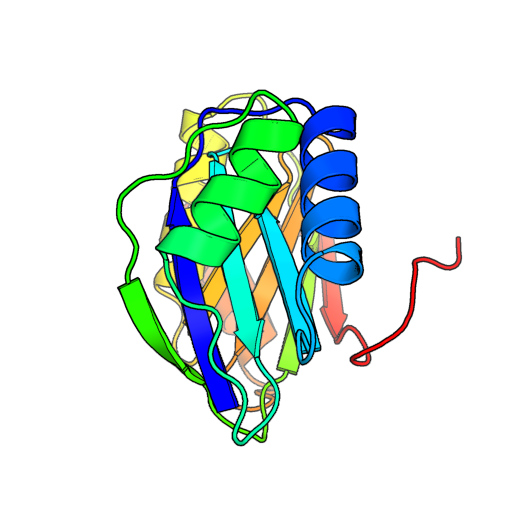A 1 88 ? 15.235 1.764 -11.535 1.00 78.69 88 GLY A CA 1
ATOM 662 C C . GLY A 1 88 ? 14.326 2.874 -11.000 1.00 78.69 88 GLY A C 1
ATOM 663 O O . GLY A 1 88 ? 14.195 3.899 -11.653 1.00 78.69 88 GLY A O 1
ATOM 664 N N . MET A 1 89 ? 13.715 2.717 -9.821 1.00 84.25 89 MET A N 1
ATOM 665 C CA . MET A 1 89 ? 12.985 3.805 -9.155 1.00 84.25 89 MET A CA 1
ATOM 666 C C . MET A 1 89 ? 13.957 4.692 -8.364 1.00 84.25 89 MET A C 1
ATOM 668 O O . MET A 1 89 ? 14.183 4.473 -7.179 1.00 84.25 89 MET A O 1
ATOM 672 N N . SER A 1 90 ? 14.558 5.684 -9.015 1.00 79.75 90 SER A N 1
ATOM 673 C CA . SER A 1 90 ? 15.533 6.589 -8.390 1.00 79.75 90 SER A CA 1
ATOM 674 C C . SER A 1 90 ? 14.896 7.834 -7.760 1.00 79.75 90 SER A C 1
ATOM 676 O O . SER A 1 90 ? 15.474 8.437 -6.859 1.00 79.75 90 SER A O 1
ATOM 678 N N . CYS A 1 91 ? 13.696 8.222 -8.205 1.00 83.62 91 CYS A N 1
ATOM 679 C CA . CYS A 1 91 ? 13.017 9.452 -7.786 1.00 83.62 91 CYS A CA 1
ATOM 680 C C . CYS A 1 91 ? 11.514 9.246 -7.520 1.00 83.62 91 CYS A C 1
ATOM 682 O O . CYS A 1 91 ? 10.885 8.361 -8.099 1.00 83.62 91 CYS A O 1
ATOM 684 N N . SER A 1 92 ? 10.893 10.122 -6.714 1.00 83.94 92 SER A N 1
ATOM 685 C CA . SER A 1 92 ? 9.457 10.030 -6.368 1.00 83.94 92 SER A CA 1
ATOM 686 C C . SER A 1 92 ? 8.529 10.065 -7.595 1.00 83.94 92 SER A C 1
ATOM 688 O O . SER A 1 92 ? 7.464 9.450 -7.586 1.00 83.94 92 SER A O 1
ATOM 690 N N . SER A 1 93 ? 8.932 10.729 -8.684 1.00 87.88 93 SER A N 1
ATOM 691 C CA . SER A 1 93 ? 8.193 10.728 -9.956 1.00 87.88 93 SER A CA 1
ATOM 692 C C . SER A 1 93 ? 8.145 9.344 -10.612 1.00 87.88 93 SER A C 1
ATOM 694 O O . SER A 1 93 ? 7.118 8.963 -11.168 1.00 87.88 93 SER A O 1
ATOM 696 N N . GLU A 1 94 ? 9.237 8.580 -10.544 1.00 89.56 94 GLU A N 1
ATOM 697 C CA . GLU A 1 94 ? 9.313 7.209 -11.065 1.00 89.56 94 GLU A CA 1
ATOM 698 C C . GLU A 1 94 ? 8.500 6.261 -10.188 1.00 89.56 94 GLU A C 1
ATOM 700 O O . GLU A 1 94 ? 7.683 5.500 -10.699 1.00 89.56 94 GLU A O 1
ATOM 705 N N . THR A 1 95 ? 8.626 6.395 -8.865 1.00 90.50 95 THR A N 1
ATOM 706 C CA . THR A 1 95 ? 7.797 5.673 -7.893 1.00 90.50 95 THR A CA 1
ATOM 707 C C . THR A 1 95 ? 6.309 5.914 -8.140 1.00 90.50 95 THR A C 1
ATOM 709 O O . THR A 1 95 ? 5.524 4.970 -8.142 1.00 90.50 95 THR A O 1
ATOM 712 N N . ARG A 1 96 ? 5.904 7.163 -8.414 1.00 90.38 96 ARG A N 1
ATOM 713 C CA . ARG A 1 96 ? 4.511 7.497 -8.736 1.00 90.38 96 ARG A CA 1
ATOM 714 C C . ARG A 1 96 ? 4.061 6.868 -10.054 1.00 90.38 96 ARG A C 1
ATOM 716 O O . ARG A 1 96 ? 2.981 6.294 -10.084 1.00 90.38 96 ARG A O 1
ATOM 723 N N . LYS A 1 97 ? 4.887 6.903 -11.108 1.00 91.25 97 LYS A N 1
ATOM 724 C CA . LYS A 1 97 ? 4.580 6.221 -12.380 1.00 91.25 97 LYS A CA 1
ATOM 725 C C . LYS A 1 97 ? 4.352 4.725 -12.181 1.00 91.25 97 LYS A C 1
ATOM 727 O O . LYS A 1 97 ? 3.377 4.194 -12.700 1.00 91.25 97 LYS A O 1
ATOM 732 N N . VAL A 1 98 ? 5.222 4.066 -11.415 1.00 92.12 98 VAL A N 1
ATOM 733 C CA . VAL A 1 98 ? 5.078 2.645 -11.070 1.00 92.12 98 VAL A CA 1
ATOM 734 C C . VAL A 1 98 ? 3.787 2.414 -10.287 1.00 92.12 98 VAL A C 1
ATOM 736 O O . VAL A 1 98 ? 2.994 1.557 -10.664 1.00 92.12 98 VAL A O 1
ATOM 739 N N . ALA A 1 99 ? 3.533 3.210 -9.245 1.00 91.94 99 ALA A N 1
ATOM 740 C CA . ALA A 1 99 ? 2.331 3.086 -8.428 1.00 91.94 99 ALA A CA 1
ATOM 741 C C . ALA A 1 99 ? 1.046 3.255 -9.255 1.00 91.94 99 ALA A C 1
ATOM 743 O O . ALA A 1 99 ? 0.108 2.478 -9.095 1.00 91.94 99 ALA A O 1
ATOM 744 N N . ASP A 1 100 ? 1.009 4.241 -10.152 1.00 91.94 100 ASP A N 1
ATOM 745 C CA . ASP A 1 100 ? -0.159 4.537 -10.980 1.00 91.94 100 ASP A CA 1
ATOM 746 C C . ASP A 1 100 ? -0.354 3.477 -12.083 1.00 91.94 100 ASP A C 1
ATOM 748 O O . ASP A 1 100 ? -1.482 3.047 -12.329 1.00 91.94 100 ASP A O 1
ATOM 752 N N . ALA A 1 101 ? 0.730 2.975 -12.690 1.00 92.12 101 ALA A N 1
ATOM 753 C CA . ALA A 1 101 ? 0.672 1.875 -13.656 1.00 92.12 101 ALA A CA 1
ATOM 754 C C . ALA A 1 101 ? 0.117 0.592 -13.023 1.00 92.12 101 ALA A C 1
ATOM 756 O O . ALA A 1 101 ? -0.758 -0.062 -13.589 1.00 92.12 101 ALA A O 1
ATOM 757 N N . LEU A 1 102 ? 0.592 0.256 -11.823 1.00 91.69 102 LEU A N 1
ATOM 758 C CA . LEU A 1 102 ? 0.135 -0.908 -11.070 1.00 91.69 102 LEU A CA 1
ATOM 759 C C . LEU A 1 102 ? -1.304 -0.746 -10.565 1.00 91.69 102 LEU A C 1
ATOM 761 O O . LEU A 1 102 ? -2.066 -1.710 -10.576 1.00 91.69 102 LEU A O 1
ATOM 765 N N . ALA A 1 103 ? -1.703 0.463 -10.163 1.00 90.25 103 ALA A N 1
ATOM 766 C CA . ALA A 1 103 ? -3.070 0.744 -9.729 1.00 90.25 103 ALA A CA 1
ATOM 767 C C . ALA A 1 103 ? -4.089 0.612 -10.875 1.00 90.25 103 ALA A C 1
ATOM 769 O O . ALA A 1 103 ? -5.258 0.327 -10.624 1.00 90.25 103 ALA A O 1
ATOM 770 N N . GLY A 1 104 ? -3.649 0.787 -12.126 1.00 87.94 104 GLY A N 1
ATOM 771 C CA . GLY A 1 104 ? -4.465 0.563 -13.320 1.00 87.94 104 GLY A CA 1
ATOM 772 C C . GLY A 1 104 ? -4.684 -0.912 -13.678 1.00 87.94 104 GLY A C 1
ATOM 773 O O . GLY A 1 104 ? -5.511 -1.211 -14.541 1.00 87.94 104 GLY A O 1
ATOM 774 N N . VAL A 1 105 ? -3.973 -1.848 -13.041 1.00 89.94 105 VAL A N 1
ATOM 775 C CA . VAL A 1 105 ? -4.112 -3.281 -13.328 1.00 89.94 105 VAL A CA 1
ATOM 776 C C . VAL A 1 105 ? -5.437 -3.804 -12.772 1.00 89.94 105 VAL A C 1
ATOM 778 O O . VAL A 1 105 ? -5.778 -3.616 -11.604 1.00 89.94 105 VAL A O 1
ATOM 781 N N . ALA A 1 106 ? -6.198 -4.511 -13.609 1.00 86.19 106 ALA A N 1
ATOM 782 C CA . ALA A 1 106 ? -7.474 -5.091 -13.207 1.00 86.19 106 ALA A CA 1
ATOM 783 C C . ALA A 1 106 ? -7.328 -5.994 -11.965 1.00 86.19 106 ALA A C 1
ATOM 785 O O . ALA A 1 106 ? -6.364 -6.746 -11.839 1.00 86.19 106 ALA A O 1
ATOM 786 N N . LYS A 1 107 ? -8.328 -5.946 -11.074 1.00 86.50 107 LYS A N 1
ATOM 787 C CA . LYS A 1 107 ? -8.396 -6.648 -9.773 1.00 86.50 107 LYS A CA 1
ATOM 788 C C . LYS A 1 107 ? -7.465 -6.127 -8.671 1.00 86.50 107 LYS A C 1
ATOM 790 O O . LYS A 1 107 ? -7.702 -6.482 -7.513 1.00 86.50 107 LYS A O 1
ATOM 795 N N . VAL A 1 108 ? -6.490 -5.271 -8.980 1.00 90.31 108 VAL A N 1
ATOM 796 C CA . VAL A 1 108 ? -5.708 -4.567 -7.957 1.00 90.31 108 VAL A CA 1
ATOM 797 C C . VAL A 1 108 ? -6.615 -3.580 -7.231 1.00 90.31 108 VAL A C 1
ATOM 799 O O . VAL A 1 108 ? -7.392 -2.847 -7.841 1.00 90.31 108 VAL A O 1
ATOM 802 N N . ILE A 1 109 ? -6.556 -3.601 -5.904 1.00 91.25 109 ILE A N 1
ATOM 803 C CA . ILE A 1 109 ? -7.305 -2.681 -5.046 1.00 91.25 109 ILE A CA 1
ATOM 804 C C . ILE A 1 109 ? -6.380 -1.711 -4.334 1.00 91.25 109 ILE A C 1
ATOM 806 O O . ILE A 1 109 ? -6.749 -0.551 -4.164 1.00 91.25 109 ILE A O 1
ATOM 810 N N . ALA A 1 110 ? -5.190 -2.133 -3.924 1.00 91.00 110 ALA A N 1
ATOM 811 C CA . ALA A 1 110 ? -4.188 -1.228 -3.380 1.00 91.00 110 ALA A CA 1
ATOM 812 C C . ALA A 1 110 ? -2.798 -1.591 -3.877 1.00 91.00 110 ALA A C 1
ATOM 814 O O . ALA A 1 110 ? -2.507 -2.746 -4.186 1.00 91.00 110 ALA A O 1
ATOM 815 N N . VAL A 1 111 ? -1.966 -0.560 -3.947 1.00 93.06 111 VAL A N 1
ATOM 816 C CA . VAL A 1 111 ? -0.576 -0.633 -4.366 1.00 93.06 111 VAL A CA 1
ATOM 817 C C . VAL A 1 111 ? 0.236 0.170 -3.372 1.00 93.06 111 VAL A C 1
ATOM 819 O O . VAL A 1 111 ? -0.083 1.333 -3.122 1.00 93.06 111 VAL A O 1
ATOM 822 N N . HIS A 1 112 ? 1.290 -0.445 -2.855 1.00 92.88 112 HIS A N 1
ATOM 823 C CA . HIS A 1 112 ? 2.267 0.204 -1.996 1.00 92.88 112 HIS A CA 1
ATOM 824 C C . HIS A 1 112 ? 3.647 0.013 -2.602 1.00 92.88 112 HIS A C 1
ATOM 826 O O . HIS A 1 112 ? 4.134 -1.109 -2.689 1.00 92.88 112 HIS A O 1
ATOM 832 N N . VAL A 1 113 ? 4.266 1.099 -3.054 1.00 92.00 113 VAL A N 1
ATOM 833 C CA . VAL A 1 113 ? 5.599 1.057 -3.658 1.00 92.00 113 VAL A CA 1
ATOM 834 C C . VAL A 1 113 ? 6.657 1.478 -2.644 1.00 92.00 113 VAL A C 1
ATOM 836 O O . VAL A 1 113 ? 6.641 2.600 -2.136 1.00 92.00 113 VAL A O 1
ATOM 839 N N . ASP A 1 114 ? 7.601 0.584 -2.384 1.00 89.56 114 ASP A N 1
ATOM 840 C CA . ASP A 1 114 ? 8.799 0.863 -1.613 1.00 89.56 114 ASP A CA 1
ATOM 841 C C . ASP A 1 114 ? 9.948 1.199 -2.566 1.00 89.56 114 ASP A C 1
ATOM 843 O O . ASP A 1 114 ? 10.564 0.328 -3.192 1.00 89.56 114 ASP A O 1
ATOM 847 N N . ARG A 1 115 ? 10.221 2.497 -2.700 1.00 89.44 115 ARG A N 1
ATOM 848 C CA . ARG A 1 115 ? 11.293 2.991 -3.567 1.00 89.44 115 ARG A CA 1
ATOM 849 C C . ARG A 1 115 ? 12.661 2.545 -3.057 1.00 89.44 115 ARG A C 1
ATOM 851 O O . ARG A 1 115 ? 13.516 2.192 -3.861 1.00 89.44 115 ARG A O 1
ATOM 858 N N . GLU A 1 116 ? 12.862 2.538 -1.744 1.00 87.19 116 GLU A N 1
ATOM 859 C CA . GLU A 1 116 ? 14.155 2.228 -1.132 1.00 87.19 116 GLU A CA 1
ATOM 860 C C . GLU A 1 116 ? 14.497 0.739 -1.255 1.00 87.19 116 GLU A C 1
ATOM 862 O O . GLU A 1 116 ? 15.648 0.391 -1.509 1.00 87.19 116 GLU A O 1
ATOM 867 N N . ALA A 1 117 ? 13.496 -0.134 -1.124 1.00 86.12 117 ALA A N 1
ATOM 868 C CA . ALA A 1 117 ? 13.647 -1.569 -1.335 1.00 86.12 117 ALA A CA 1
ATOM 869 C C . ALA A 1 117 ? 13.578 -1.975 -2.819 1.00 86.12 117 ALA A C 1
ATOM 871 O O . ALA A 1 117 ? 13.888 -3.117 -3.152 1.00 86.12 117 ALA A O 1
ATOM 872 N N . GLY A 1 118 ? 13.149 -1.080 -3.716 1.00 89.25 118 GLY A N 1
ATOM 873 C CA . GLY A 1 118 ? 12.922 -1.409 -5.125 1.00 89.25 118 GLY A CA 1
ATOM 874 C C . GLY A 1 118 ? 11.810 -2.446 -5.308 1.00 89.25 118 GLY A C 1
ATOM 875 O O . GLY A 1 118 ? 11.917 -3.336 -6.153 1.00 89.25 118 GLY A O 1
ATOM 876 N N . THR A 1 119 ? 10.764 -2.380 -4.484 1.00 91.06 119 THR A N 1
ATOM 877 C CA . THR A 1 119 ? 9.659 -3.350 -4.489 1.00 91.06 119 THR A CA 1
ATOM 878 C C . THR A 1 119 ? 8.302 -2.657 -4.509 1.00 91.06 119 THR A C 1
ATOM 880 O O . THR A 1 119 ? 8.162 -1.493 -4.143 1.00 91.06 119 THR A O 1
ATOM 883 N N . ALA A 1 120 ? 7.282 -3.368 -4.974 1.00 91.56 120 ALA A N 1
ATOM 884 C CA . ALA A 1 120 ? 5.898 -2.938 -4.941 1.00 91.56 120 ALA A CA 1
ATOM 885 C C . ALA A 1 120 ? 5.015 -4.077 -4.432 1.00 91.56 120 ALA A C 1
ATOM 887 O O . ALA A 1 120 ? 5.029 -5.182 -4.974 1.00 91.56 120 ALA A O 1
ATOM 888 N N . THR A 1 121 ? 4.220 -3.780 -3.415 1.00 92.19 121 THR A N 1
ATOM 889 C CA . THR A 1 121 ? 3.225 -4.679 -2.844 1.00 92.19 121 THR A CA 1
ATOM 890 C C . THR A 1 121 ? 1.874 -4.392 -3.479 1.00 92.19 121 THR A C 1
ATOM 892 O O . THR A 1 121 ? 1.377 -3.264 -3.444 1.00 92.19 121 THR A O 1
ATOM 895 N N . LEU A 1 122 ? 1.270 -5.423 -4.056 1.00 91.50 122 LEU A N 1
ATOM 896 C CA . LEU A 1 122 ? -0.042 -5.397 -4.682 1.00 91.50 122 LEU A CA 1
ATOM 897 C C . LEU A 1 122 ? -1.026 -6.163 -3.814 1.00 91.50 122 LEU A C 1
ATOM 899 O O . LEU A 1 122 ? -0.809 -7.335 -3.513 1.00 91.50 122 LEU A O 1
ATOM 903 N N . TRP A 1 123 ? -2.137 -5.524 -3.474 1.00 91.25 123 TRP A N 1
ATOM 904 C CA . TRP A 1 123 ? -3.274 -6.188 -2.853 1.00 91.25 123 TRP A CA 1
ATOM 905 C C . TRP A 1 123 ? -4.394 -6.322 -3.871 1.00 91.25 123 TRP A C 1
ATOM 907 O O . TRP A 1 123 ? -4.789 -5.340 -4.510 1.00 91.25 123 TRP A O 1
ATOM 917 N N . LEU A 1 124 ? -4.898 -7.541 -4.031 1.00 89.38 124 LEU A N 1
ATOM 918 C CA . LEU A 1 124 ? -5.923 -7.897 -5.005 1.00 89.38 124 LEU A CA 1
ATOM 919 C C . LEU A 1 124 ? -7.219 -8.332 -4.349 1.00 89.38 124 LEU A C 1
ATOM 921 O O . LEU A 1 124 ? -7.222 -8.786 -3.214 1.00 89.38 124 LEU A O 1
ATOM 925 N N . LYS A 1 125 ? -8.323 -8.262 -5.102 1.00 85.31 125 LYS A N 1
ATOM 926 C CA . LYS A 1 125 ? -9.610 -8.796 -4.628 1.00 85.31 125 LYS A CA 1
ATOM 927 C C . LYS A 1 125 ? -9.650 -10.312 -4.473 1.00 85.31 125 LYS A C 1
ATOM 929 O O . LYS A 1 125 ? -10.418 -10.814 -3.658 1.00 85.31 125 LYS A O 1
ATOM 934 N N . GLU A 1 126 ? -8.884 -10.991 -5.312 1.00 81.75 126 GLU A N 1
ATOM 935 C CA . GLU A 1 126 ? -8.801 -12.440 -5.454 1.00 81.75 126 GLU A CA 1
ATOM 936 C C . GLU A 1 126 ? -7.469 -12.785 -6.140 1.00 81.75 126 GLU A C 1
ATOM 938 O O . GLU A 1 126 ? -6.969 -11.958 -6.919 1.00 81.75 126 GLU A O 1
ATOM 943 N N . PRO A 1 127 ? -6.894 -13.979 -5.900 1.00 79.62 127 PRO A N 1
ATOM 944 C CA . PRO A 1 127 ? -5.772 -14.480 -6.684 1.00 79.62 127 PRO A CA 1
ATOM 945 C C . PRO A 1 127 ? -6.095 -14.455 -8.180 1.00 79.62 127 PRO A C 1
ATOM 947 O O . PRO A 1 127 ? -7.235 -14.674 -8.598 1.00 79.62 127 PRO A O 1
ATOM 950 N N . CYS A 1 128 ? -5.097 -14.164 -9.007 1.00 80.81 128 CYS A N 1
ATOM 951 C CA . CYS A 1 128 ? -5.297 -14.053 -10.444 1.00 80.81 128 CYS A CA 1
ATOM 952 C C . CYS A 1 128 ? -4.054 -14.529 -11.191 1.00 80.81 128 CYS A C 1
ATOM 954 O O . CYS A 1 128 ? -3.012 -13.884 -11.131 1.00 80.81 128 CYS A O 1
ATOM 956 N N . ASP A 1 129 ? -4.185 -15.616 -11.949 1.00 79.56 129 ASP A N 1
ATOM 957 C CA . ASP A 1 129 ? -3.060 -16.215 -12.680 1.00 79.56 129 ASP A CA 1
ATOM 958 C C . ASP A 1 129 ? -2.547 -15.306 -13.808 1.00 79.56 129 ASP A C 1
ATOM 960 O O . ASP A 1 129 ? -1.354 -15.242 -14.088 1.00 79.56 129 ASP A O 1
ATOM 964 N N . ALA A 1 130 ? -3.440 -14.521 -14.422 1.00 85.19 130 ALA A N 1
ATOM 965 C CA . ALA A 1 130 ? -3.084 -13.546 -15.455 1.00 85.19 130 ALA A CA 1
ATOM 966 C C . ALA A 1 130 ? -2.459 -12.252 -14.892 1.00 85.19 130 ALA A C 1
ATOM 968 O O . ALA A 1 130 ? -2.104 -11.352 -15.657 1.00 85.19 130 ALA A O 1
ATOM 969 N N . LEU A 1 131 ? -2.346 -12.121 -13.564 1.00 87.25 131 LEU A N 1
ATOM 970 C CA . LEU A 1 131 ? -1.845 -10.907 -12.925 1.00 87.25 131 LEU A CA 1
ATOM 971 C C . LEU A 1 131 ? -0.405 -10.603 -13.318 1.00 87.25 131 LEU A C 1
ATOM 973 O O . LEU A 1 131 ? -0.112 -9.459 -13.648 1.00 87.25 131 LEU A O 1
ATOM 977 N N . GLU A 1 132 ? 0.475 -11.606 -13.303 1.00 88.06 132 GLU A N 1
ATOM 978 C CA . GLU A 1 132 ? 1.892 -11.398 -13.601 1.00 88.06 132 GLU A CA 1
ATOM 979 C C . GLU A 1 132 ? 2.075 -10.799 -15.002 1.00 88.06 132 GLU A C 1
ATOM 981 O O . GLU A 1 132 ? 2.775 -9.799 -15.163 1.00 88.06 132 GLU A O 1
ATOM 986 N N . GLY A 1 133 ? 1.393 -11.354 -16.009 1.00 88.88 133 GLY A N 1
ATOM 987 C CA . GLY A 1 133 ? 1.433 -10.838 -17.379 1.00 88.88 133 GLY A CA 1
ATOM 988 C C . GLY A 1 133 ? 0.932 -9.394 -17.478 1.00 88.88 133 GLY A C 1
ATOM 989 O O . GLY A 1 133 ? 1.581 -8.557 -18.106 1.00 88.88 133 GLY A O 1
ATOM 990 N N . ASN A 1 134 ? -0.173 -9.075 -16.797 1.00 90.88 134 ASN A N 1
ATOM 991 C CA . ASN A 1 134 ? -0.741 -7.725 -16.786 1.00 90.88 134 ASN A CA 1
ATOM 992 C C . ASN A 1 134 ? 0.161 -6.714 -16.065 1.00 90.88 134 ASN A C 1
ATOM 994 O O . ASN A 1 134 ? 0.349 -5.602 -16.551 1.00 90.88 134 ASN A O 1
ATOM 998 N N . VAL A 1 135 ? 0.749 -7.101 -14.931 1.00 90.62 135 VAL A N 1
ATOM 999 C CA . VAL A 1 135 ? 1.705 -6.284 -14.171 1.00 90.62 135 VAL A CA 1
ATOM 1000 C C . VAL A 1 135 ? 2.961 -6.027 -14.996 1.00 90.62 135 VAL A C 1
ATOM 1002 O O . VAL A 1 135 ? 3.397 -4.882 -15.102 1.00 90.62 135 VAL A O 1
ATOM 1005 N N . ARG A 1 136 ? 3.518 -7.063 -15.636 1.00 90.44 136 ARG A N 1
ATOM 1006 C CA . ARG A 1 136 ? 4.668 -6.927 -16.541 1.00 90.44 136 ARG A CA 1
ATOM 1007 C C . ARG A 1 136 ? 4.361 -5.973 -17.692 1.00 90.44 136 ARG A C 1
ATOM 1009 O O . ARG A 1 136 ? 5.171 -5.095 -17.967 1.00 90.44 136 ARG A O 1
ATOM 1016 N N . ALA A 1 137 ? 3.195 -6.102 -18.323 1.00 90.88 137 ALA A N 1
ATOM 1017 C CA . ALA A 1 137 ? 2.778 -5.223 -19.414 1.00 90.88 137 ALA A CA 1
ATOM 1018 C C . ALA A 1 137 ? 2.566 -3.767 -18.955 1.00 90.88 137 ALA A C 1
ATOM 1020 O O . ALA A 1 137 ? 2.998 -2.832 -19.636 1.00 90.88 137 ALA A O 1
ATOM 1021 N N . ALA A 1 138 ? 1.943 -3.565 -17.791 1.00 91.62 138 ALA A N 1
ATOM 1022 C CA . ALA A 1 138 ? 1.721 -2.241 -17.214 1.00 91.62 138 ALA A CA 1
ATOM 1023 C C . ALA A 1 138 ? 3.046 -1.543 -16.869 1.00 91.62 138 ALA A C 1
ATOM 1025 O O . ALA A 1 138 ? 3.255 -0.388 -17.241 1.00 91.62 138 ALA A O 1
ATOM 1026 N N . LEU A 1 139 ? 3.973 -2.258 -16.224 1.00 90.38 139 LEU A N 1
ATOM 1027 C CA . LEU A 1 139 ? 5.301 -1.737 -15.897 1.00 90.38 139 LEU A CA 1
ATOM 1028 C C . LEU A 1 139 ? 6.128 -1.453 -17.153 1.00 90.38 139 LEU A C 1
ATOM 1030 O O . LEU A 1 139 ? 6.717 -0.378 -17.248 1.00 90.38 139 LEU A O 1
ATOM 1034 N N . ALA A 1 140 ? 6.107 -2.350 -18.143 1.00 90.56 140 ALA A N 1
ATOM 1035 C CA . ALA A 1 140 ? 6.809 -2.147 -19.408 1.00 90.56 140 ALA A CA 1
ATOM 1036 C C . ALA A 1 140 ? 6.311 -0.890 -20.137 1.00 90.56 140 ALA A C 1
ATOM 1038 O O . ALA A 1 140 ? 7.117 -0.112 -20.645 1.00 90.56 140 ALA A O 1
ATOM 1039 N N . SER A 1 141 ? 4.998 -0.637 -20.113 1.00 88.38 141 SER A N 1
ATOM 1040 C CA . SER A 1 141 ? 4.394 0.581 -20.675 1.00 88.38 141 SER A CA 1
ATOM 1041 C C . SER A 1 141 ? 4.842 1.854 -19.947 1.00 88.38 141 SER A C 1
ATOM 1043 O O . SER A 1 141 ? 4.918 2.922 -20.550 1.00 88.38 141 SER A O 1
ATOM 1045 N N . ALA A 1 142 ? 5.174 1.746 -18.658 1.00 86.94 142 ALA A N 1
ATOM 1046 C CA . ALA A 1 142 ? 5.742 2.827 -17.858 1.00 86.94 142 ALA A CA 1
ATOM 1047 C C . ALA A 1 142 ? 7.279 2.944 -17.977 1.00 86.94 142 ALA A C 1
ATOM 1049 O O . ALA A 1 142 ? 7.855 3.874 -17.410 1.00 86.94 142 ALA A O 1
ATOM 1050 N N . GLY A 1 143 ? 7.934 2.042 -18.720 1.00 88.06 143 GLY A N 1
ATOM 1051 C CA . GLY A 1 143 ? 9.387 2.011 -18.913 1.00 88.06 143 GLY A CA 1
ATOM 1052 C C . GLY A 1 143 ? 10.159 1.205 -17.864 1.00 88.06 143 GLY A C 1
ATOM 1053 O O . GLY A 1 143 ? 11.374 1.351 -17.769 1.00 88.06 143 GLY A O 1
ATOM 1054 N N . PHE A 1 144 ? 9.482 0.361 -17.082 1.00 88.94 144 PHE A N 1
ATOM 1055 C CA . PHE A 1 144 ? 10.085 -0.454 -16.026 1.00 88.94 144 PHE A CA 1
ATOM 1056 C C . PHE A 1 144 ? 10.004 -1.946 -16.350 1.00 88.94 144 PHE A C 1
ATOM 1058 O O . PHE A 1 144 ? 9.025 -2.428 -16.917 1.00 88.94 144 PHE A O 1
ATOM 1065 N N . ALA A 1 145 ? 11.019 -2.702 -15.933 1.00 85.31 145 ALA A N 1
ATOM 1066 C CA . ALA A 1 145 ? 11.044 -4.153 -16.065 1.00 85.31 145 ALA A CA 1
ATOM 1067 C C . ALA A 1 145 ? 11.052 -4.798 -14.669 1.00 85.31 145 ALA A C 1
ATOM 1069 O O . ALA A 1 145 ? 12.026 -4.618 -13.932 1.00 85.31 145 ALA A O 1
ATOM 1070 N N . PRO A 1 146 ? 10.000 -5.541 -14.275 1.00 83.88 146 PRO A N 1
ATOM 1071 C CA . PRO A 1 146 ? 10.012 -6.254 -13.008 1.00 83.88 146 PRO A CA 1
ATOM 1072 C C . PRO A 1 146 ? 10.946 -7.466 -13.081 1.00 83.88 146 PRO A C 1
ATOM 1074 O O . PRO A 1 146 ? 10.869 -8.278 -14.010 1.00 83.88 146 PRO A O 1
ATOM 1077 N N . SER A 1 147 ? 11.812 -7.609 -12.082 1.00 81.62 147 SER A N 1
ATOM 1078 C CA . SER A 1 147 ? 12.783 -8.704 -11.997 1.00 81.62 147 SER A CA 1
ATOM 1079 C C . SER A 1 147 ? 12.234 -9.931 -11.271 1.00 81.62 147 SER A C 1
ATOM 1081 O O . SER A 1 147 ? 12.658 -11.048 -11.556 1.00 81.62 147 SER A O 1
ATOM 1083 N N . ARG A 1 148 ? 11.269 -9.742 -10.365 1.00 85.81 148 ARG A N 1
ATOM 1084 C CA . ARG A 1 148 ? 10.676 -10.807 -9.549 1.00 85.81 148 ARG A CA 1
ATOM 1085 C C . ARG A 1 148 ? 9.197 -10.531 -9.309 1.00 85.81 148 ARG A C 1
ATOM 1087 O O . ARG A 1 148 ? 8.805 -9.372 -9.185 1.00 85.81 148 ARG A O 1
ATOM 1094 N N . PHE A 1 149 ? 8.402 -11.593 -9.261 1.00 86.94 149 PHE A N 1
ATOM 1095 C CA . PHE A 1 149 ? 6.971 -11.544 -8.994 1.00 86.94 149 PHE A CA 1
ATOM 1096 C C . PHE A 1 149 ? 6.596 -12.741 -8.123 1.00 86.94 149 PHE A C 1
ATOM 1098 O O . PHE A 1 149 ? 6.783 -13.880 -8.546 1.00 86.94 149 PHE A O 1
ATOM 1105 N N . GLU A 1 150 ? 6.112 -12.497 -6.908 1.00 86.75 150 GLU A N 1
ATOM 1106 C CA . GLU A 1 150 ? 5.819 -13.562 -5.947 1.00 86.75 150 GLU A CA 1
ATOM 1107 C C . GLU A 1 150 ? 4.501 -13.331 -5.226 1.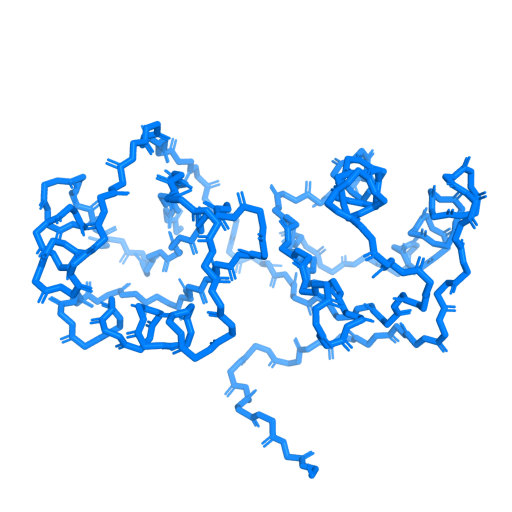00 86.75 150 GLU A C 1
ATOM 1109 O O . GLU A 1 150 ? 4.190 -12.220 -4.800 1.00 86.75 150 GLU A O 1
ATOM 1114 N N . LEU A 1 151 ? 3.735 -14.408 -5.050 1.00 83.44 151 LEU A N 1
ATOM 1115 C CA . LEU A 1 151 ? 2.608 -14.414 -4.130 1.00 83.44 151 LEU A CA 1
ATOM 1116 C C . LEU A 1 151 ? 3.162 -14.425 -2.701 1.00 83.44 151 LEU A C 1
ATOM 1118 O O . LEU A 1 151 ? 3.800 -15.388 -2.275 1.00 83.44 151 LEU A O 1
ATOM 1122 N N . ARG A 1 152 ? 2.892 -13.362 -1.947 1.00 77.94 152 ARG A N 1
ATOM 1123 C CA . ARG A 1 152 ? 3.130 -13.331 -0.507 1.00 77.94 152 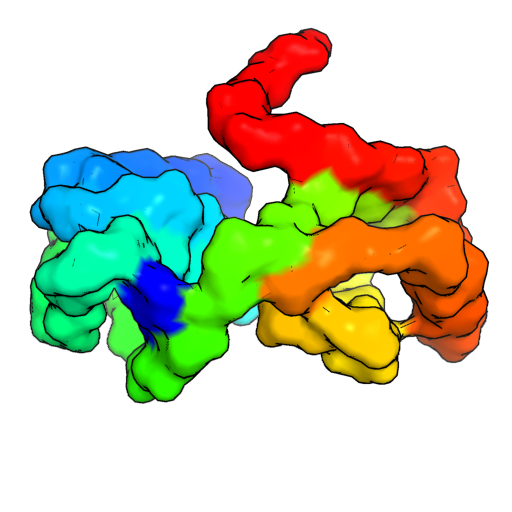ARG A CA 1
ATOM 1124 C C . ARG A 1 152 ? 2.023 -14.152 0.145 1.00 77.94 152 ARG A C 1
ATOM 1126 O O . ARG A 1 152 ? 0.853 -13.777 0.088 1.00 77.94 152 ARG A O 1
ATOM 1133 N N . ALA A 1 153 ? 2.391 -15.267 0.771 1.00 58.81 153 ALA A N 1
ATOM 1134 C CA . ALA A 1 153 ? 1.487 -15.942 1.689 1.00 58.81 153 ALA A CA 1
ATOM 1135 C C . ALA A 1 153 ? 1.141 -14.953 2.808 1.00 58.81 153 ALA A C 1
ATOM 1137 O O . ALA A 1 153 ? 2.031 -14.419 3.476 1.00 58.81 153 ALA A O 1
ATOM 1138 N N . ASP A 1 154 ? -0.145 -14.658 2.945 1.00 53.88 154 ASP A N 1
ATOM 1139 C CA . ASP A 1 154 ? -0.632 -13.700 3.920 1.00 53.88 154 ASP A CA 1
ATOM 1140 C C . ASP A 1 154 ? -0.197 -14.111 5.334 1.00 53.88 154 ASP A C 1
ATOM 1142 O O . ASP A 1 154 ? -0.572 -15.177 5.819 1.00 53.88 154 ASP A O 1
ATOM 1146 N N . GLY A 1 155 ? 0.661 -13.297 5.964 1.00 43.34 155 GLY A N 1
ATOM 1147 C CA . GLY A 1 155 ? 1.117 -13.516 7.341 1.00 43.34 155 GLY A CA 1
ATOM 1148 C C . GLY A 1 155 ? 2.558 -13.997 7.574 1.00 43.34 155 GLY A C 1
ATOM 1149 O O . GLY A 1 155 ? 2.835 -14.449 8.683 1.00 43.34 155 GLY A O 1
ATOM 1150 N N . ALA A 1 156 ? 3.503 -13.878 6.632 1.00 28.75 156 ALA A N 1
ATOM 1151 C CA . ALA A 1 156 ? 4.922 -14.142 6.930 1.00 28.75 156 ALA A CA 1
ATOM 1152 C C . ALA A 1 156 ? 5.773 -12.851 7.012 1.00 28.75 156 ALA A C 1
ATOM 1154 O O . ALA A 1 156 ? 5.894 -12.138 6.008 1.00 28.75 156 ALA A O 1
ATOM 1155 N N . PRO A 1 157 ? 6.409 -12.538 8.164 1.00 34.84 157 PRO A N 1
ATOM 1156 C CA . PRO A 1 157 ? 7.528 -11.603 8.190 1.00 34.84 157 PRO A CA 1
ATOM 1157 C C . PRO A 1 157 ? 8.670 -12.184 7.346 1.00 34.84 157 PRO A C 1
ATOM 1159 O O . PRO A 1 157 ? 8.853 -13.402 7.290 1.00 34.84 157 PRO A O 1
ATOM 1162 N N . GLY A 1 158 ? 9.405 -11.308 6.657 1.00 34.59 158 GLY A N 1
ATOM 1163 C CA . GLY A 1 158 ? 10.506 -11.690 5.775 1.00 34.59 158 GLY A CA 1
ATOM 1164 C C . GLY A 1 158 ? 11.427 -12.727 6.418 1.00 34.59 158 GLY A C 1
ATOM 1165 O O . GLY A 1 158 ? 11.909 -12.536 7.531 1.00 34.59 158 GLY A O 1
ATOM 1166 N N . SER A 1 159 ? 11.641 -13.835 5.715 1.00 34.09 159 SER A N 1
ATOM 1167 C CA . SER A 1 159 ? 12.714 -14.781 6.006 1.00 34.09 159 SER A CA 1
ATOM 1168 C C . SER A 1 159 ? 13.685 -14.720 4.835 1.00 34.09 159 SER A C 1
ATOM 1170 O O . SER A 1 159 ? 13.325 -15.092 3.718 1.00 34.09 159 SER A O 1
ATOM 1172 N N . GLY A 1 160 ? 14.875 -14.189 5.100 1.00 30.53 160 GLY A N 1
ATOM 1173 C CA . GLY A 1 160 ? 15.979 -14.028 4.160 1.00 30.53 160 GLY A CA 1
ATOM 1174 C C . GLY A 1 160 ? 17.055 -13.151 4.762 1.00 30.53 160 GLY A C 1
ATOM 1175 O O . GLY A 1 160 ? 16.866 -11.918 4.710 1.00 30.53 160 GLY A O 1
#

pLDDT: mean 85.99, std 11.56, range [28.75, 94.25]